Protein AF-A0A653DK59-F1 (afdb_monomer)

Mean predicted aligned error: 8.0 Å

InterPro domains:
  IPR001734 Sodium/solute symporter [PF00474] (1-91)
  IPR001734 Sodium/solute symporter [PS50283] (1-100)
  IPR038377 Sodium/glucose symporter superfamily [G3DSA:1.20.1730.10] (1-100)
  IPR051163 Sodium:Solute Symporter (SSF) [PTHR42985] (1-96)

Structure (mmCIF, N/CA/C/O backbone):
data_AF-A0A653DK59-F1
#
_entry.id   AF-A0A653DK59-F1
#
loop_
_atom_site.group_PDB
_atom_site.id
_atom_site.type_symbol
_atom_site.label_atom_id
_atom_site.label_alt_id
_atom_site.label_comp_id
_atom_site.label_asym_id
_atom_site.label_entity_id
_atom_site.label_seq_id
_atom_site.pdbx_PDB_ins_code
_atom_site.Cartn_x
_atom_site.Cartn_y
_atom_site.Cartn_z
_atom_site.occupancy
_atom_site.B_iso_or_equiv
_atom_site.auth_seq_id
_atom_site.auth_comp_id
_atom_site.auth_asym_id
_atom_site.auth_atom_id
_atom_site.pdbx_PDB_model_num
ATOM 1 N N . MET A 1 1 ? 1.651 -15.884 -28.709 1.00 51.78 1 MET A N 1
ATOM 2 C CA . MET A 1 1 ? 1.621 -14.732 -29.638 1.00 51.78 1 MET A CA 1
ATOM 3 C C . MET A 1 1 ? 0.952 -13.571 -28.914 1.00 51.78 1 MET A C 1
ATOM 5 O O . MET A 1 1 ? -0.201 -13.713 -28.549 1.00 51.78 1 MET A O 1
ATOM 9 N N . GLY A 1 2 ? 1.683 -12.498 -28.590 1.00 58.94 2 GLY A N 1
ATOM 10 C CA . GLY A 1 2 ? 1.145 -11.372 -27.801 1.00 58.94 2 GLY A CA 1
ATOM 11 C C . GLY A 1 2 ? 2.191 -10.331 -27.383 1.00 58.94 2 GLY A C 1
ATOM 12 O O . GLY A 1 2 ? 1.872 -9.149 -27.282 1.00 58.94 2 GLY A O 1
ATOM 13 N N . GLY A 1 3 ? 3.457 -10.737 -27.224 1.00 77.19 3 GLY A N 1
ATOM 14 C CA . GLY A 1 3 ? 4.559 -9.833 -26.863 1.00 77.19 3 GLY A CA 1
ATOM 15 C C . GLY A 1 3 ? 4.305 -9.036 -25.572 1.00 77.19 3 GLY A C 1
ATOM 16 O O . GLY A 1 3 ? 3.340 -9.280 -24.852 1.00 77.19 3 GLY A O 1
ATOM 17 N N . ILE A 1 4 ? 5.151 -8.041 -25.292 1.00 76.62 4 ILE A N 1
ATOM 18 C CA . ILE A 1 4 ? 4.992 -7.134 -24.136 1.00 76.62 4 ILE A CA 1
ATOM 19 C C . ILE A 1 4 ? 3.658 -6.365 -24.203 1.00 76.62 4 ILE A C 1
ATOM 21 O O . ILE A 1 4 ? 3.036 -6.110 -23.176 1.00 76.62 4 ILE A O 1
ATOM 25 N N . LYS A 1 5 ? 3.162 -6.055 -25.410 1.00 76.00 5 LYS A N 1
ATOM 26 C CA . LYS A 1 5 ? 1.895 -5.328 -25.605 1.00 76.00 5 LYS A CA 1
ATOM 27 C C . LYS A 1 5 ? 0.679 -6.091 -25.070 1.00 76.00 5 LYS A C 1
ATOM 29 O O . LYS A 1 5 ? -0.163 -5.490 -24.411 1.00 76.00 5 LYS A O 1
ATOM 34 N N . GLY A 1 6 ? 0.600 -7.400 -25.321 1.00 83.75 6 GLY A N 1
ATOM 35 C CA . GLY A 1 6 ? -0.479 -8.240 -24.797 1.00 83.75 6 GLY A CA 1
ATOM 36 C C . GLY A 1 6 ? -0.463 -8.309 -23.270 1.00 83.75 6 GLY A C 1
ATOM 37 O O . GLY A 1 6 ? -1.511 -8.180 -22.647 1.00 83.75 6 GLY A O 1
ATOM 38 N N . VAL A 1 7 ? 0.731 -8.415 -22.677 1.00 83.56 7 VAL A N 1
ATOM 39 C CA . VAL A 1 7 ? 0.913 -8.459 -21.216 1.00 83.56 7 VAL A CA 1
ATOM 40 C C . VAL A 1 7 ? 0.451 -7.160 -20.551 1.00 83.56 7 VAL A C 1
ATOM 42 O O . VAL A 1 7 ? -0.234 -7.202 -19.533 1.00 83.56 7 VAL A O 1
ATOM 45 N N . VAL A 1 8 ? 0.772 -6.002 -21.136 1.00 83.25 8 VAL A N 1
ATOM 46 C CA . VAL A 1 8 ? 0.335 -4.702 -20.597 1.00 83.25 8 VAL A CA 1
ATOM 47 C C . VAL A 1 8 ? -1.190 -4.579 -20.616 1.00 83.25 8 VAL A C 1
ATOM 49 O O . VAL A 1 8 ? -1.773 -4.112 -19.643 1.00 83.25 8 VAL A O 1
ATOM 52 N N . TRP A 1 9 ? -1.862 -5.035 -21.677 1.00 87.44 9 TRP A N 1
ATOM 53 C CA . TRP A 1 9 ? -3.326 -4.973 -21.736 1.00 87.44 9 TRP A CA 1
ATOM 54 C C . TRP A 1 9 ? -3.998 -5.885 -20.702 1.00 87.44 9 TRP A C 1
ATOM 56 O O . TRP A 1 9 ? -4.966 -5.483 -20.055 1.00 87.44 9 TRP A O 1
ATOM 66 N N . THR A 1 10 ? -3.462 -7.091 -20.492 1.00 91.69 10 THR A N 1
ATOM 67 C CA . THR A 1 10 ? -3.968 -7.987 -19.442 1.00 91.69 10 THR A CA 1
ATOM 68 C C . THR A 1 10 ? -3.738 -7.429 -18.039 1.00 91.69 10 THR A C 1
ATOM 70 O O . THR A 1 10 ? -4.614 -7.573 -17.192 1.00 91.69 10 THR A O 1
ATOM 73 N N . ASP A 1 11 ? -2.619 -6.736 -17.806 1.00 90.50 11 ASP A N 1
ATOM 74 C CA . ASP A 1 11 ? -2.323 -6.072 -16.528 1.00 90.50 11 ASP A CA 1
ATOM 75 C C . ASP A 1 11 ? -3.347 -4.964 -16.219 1.00 90.50 11 ASP A C 1
ATOM 77 O O . ASP A 1 11 ? -3.867 -4.878 -15.109 1.00 90.50 11 ASP A O 1
ATOM 81 N N . VAL A 1 12 ? -3.736 -4.172 -17.227 1.00 90.31 12 VAL A N 1
ATOM 82 C CA . VAL A 1 12 ? -4.774 -3.134 -17.077 1.00 90.31 12 VAL A CA 1
ATOM 83 C C . VAL A 1 12 ? -6.119 -3.739 -16.671 1.00 90.31 12 VAL A C 1
ATOM 85 O O . VAL A 1 12 ? -6.746 -3.267 -15.722 1.00 90.31 12 VAL A O 1
ATOM 88 N N . ILE A 1 13 ? -6.560 -4.799 -17.356 1.00 95.06 13 ILE A N 1
ATOM 89 C CA . ILE A 1 13 ? -7.818 -5.484 -17.019 1.00 95.06 13 ILE A CA 1
ATOM 90 C C . ILE A 1 13 ? -7.746 -6.062 -15.602 1.00 95.06 13 ILE A C 1
ATOM 92 O O . ILE A 1 13 ? -8.692 -5.911 -14.830 1.00 95.06 13 ILE A O 1
ATOM 96 N N . GLN A 1 14 ? -6.622 -6.687 -15.243 1.00 94.75 14 GLN A N 1
ATOM 97 C CA . GLN A 1 14 ? -6.418 -7.259 -13.916 1.00 94.75 14 GLN A CA 1
ATOM 98 C C . GLN A 1 14 ? -6.547 -6.192 -12.822 1.00 94.75 14 GLN A C 1
ATOM 100 O O . GLN A 1 14 ? -7.278 -6.406 -11.857 1.00 94.75 14 GLN A O 1
ATOM 105 N N . ILE A 1 15 ? -5.909 -5.031 -12.991 1.00 94.75 15 ILE A N 1
ATOM 106 C CA . ILE A 1 15 ? -6.010 -3.907 -12.050 1.00 94.75 15 ILE A CA 1
ATOM 107 C C . ILE A 1 15 ? -7.473 -3.475 -11.892 1.00 94.75 15 ILE A C 1
ATOM 109 O O . ILE A 1 15 ? -7.970 -3.401 -10.769 1.00 94.75 15 ILE A O 1
ATOM 113 N N . ILE A 1 16 ? -8.197 -3.262 -12.996 1.00 96.56 16 ILE A N 1
ATOM 114 C CA . ILE A 1 16 ? -9.609 -2.844 -12.957 1.00 96.56 16 ILE A CA 1
ATOM 115 C C . ILE A 1 16 ? -10.462 -3.854 -12.182 1.00 96.56 16 ILE A C 1
ATOM 117 O O . ILE A 1 16 ? -11.235 -3.469 -11.305 1.00 96.56 16 ILE A O 1
ATOM 121 N N . VAL A 1 17 ? -10.303 -5.148 -12.471 1.00 97.31 17 VAL A N 1
ATOM 122 C CA . VAL A 1 17 ? -11.080 -6.207 -11.816 1.00 97.31 17 VAL A CA 1
ATOM 123 C C . VAL A 1 17 ? -10.726 -6.319 -10.333 1.00 97.31 17 VAL A C 1
ATOM 125 O O . VAL A 1 17 ? -11.629 -6.460 -9.509 1.00 97.31 17 VAL A O 1
ATOM 128 N N . MET A 1 18 ? -9.446 -6.217 -9.965 1.00 97.25 18 MET A N 1
ATOM 129 C CA . MET A 1 18 ? -9.004 -6.279 -8.568 1.00 97.25 18 MET A CA 1
ATOM 130 C C . MET A 1 18 ? -9.565 -5.115 -7.743 1.00 97.25 18 MET A C 1
ATOM 132 O O . MET A 1 18 ? -10.166 -5.346 -6.692 1.00 97.25 18 MET A O 1
ATOM 136 N N . PHE A 1 19 ? -9.426 -3.877 -8.230 1.00 96.50 19 PHE A N 1
ATOM 137 C CA . PHE A 1 19 ? -9.961 -2.698 -7.544 1.00 96.50 19 PHE A CA 1
ATOM 138 C C . PHE A 1 19 ? -11.492 -2.707 -7.503 1.00 96.50 19 PHE A C 1
ATOM 140 O O . PHE A 1 19 ? -12.073 -2.429 -6.454 1.00 96.50 19 PHE A O 1
ATOM 147 N N . GLY A 1 20 ? -12.148 -3.086 -8.604 1.00 97.25 20 GLY A N 1
ATOM 148 C CA . GLY A 1 20 ? -13.603 -3.214 -8.660 1.00 97.25 20 GLY A CA 1
ATOM 149 C C . GLY A 1 20 ? -14.131 -4.246 -7.664 1.00 97.25 20 GLY A C 1
ATOM 150 O O . GLY A 1 20 ? -15.047 -3.953 -6.900 1.00 97.25 20 GLY A O 1
ATOM 151 N N . SER A 1 21 ? -13.510 -5.426 -7.603 1.00 96.94 21 SER A N 1
ATOM 152 C CA . SER A 1 21 ? -13.900 -6.491 -6.669 1.00 96.94 21 SER A CA 1
ATOM 153 C C . SER A 1 21 ? -13.702 -6.072 -5.214 1.00 96.94 21 SER A C 1
ATOM 155 O O . SER A 1 21 ? -14.595 -6.269 -4.393 1.00 96.94 21 SER A O 1
ATOM 157 N N . MET A 1 22 ? -12.565 -5.442 -4.898 1.00 97.06 22 MET A N 1
ATOM 158 C CA . MET A 1 22 ? -12.300 -4.902 -3.563 1.00 97.06 22 MET A CA 1
ATOM 159 C C . MET A 1 22 ? -13.381 -3.894 -3.156 1.00 97.06 22 MET A C 1
ATOM 161 O O . MET A 1 22 ? -13.948 -4.002 -2.069 1.00 97.06 22 MET A O 1
ATOM 165 N N . LEU A 1 23 ? -13.708 -2.943 -4.037 1.00 96.94 23 LEU A N 1
AT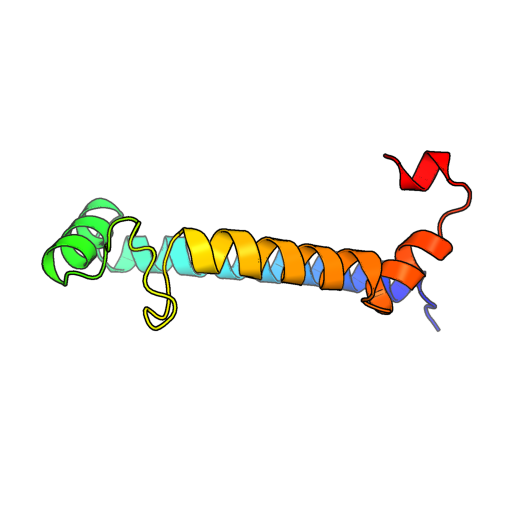OM 166 C CA . LEU A 1 23 ? -14.711 -1.917 -3.761 1.00 96.94 23 LEU A CA 1
ATOM 167 C C . LEU A 1 23 ? -16.099 -2.529 -3.542 1.00 96.94 23 LEU A C 1
ATOM 169 O O . LEU A 1 23 ? -16.786 -2.158 -2.592 1.00 96.94 23 LEU A O 1
ATOM 173 N N . LEU A 1 24 ? -16.493 -3.499 -4.372 1.00 97.00 24 LEU A N 1
ATOM 174 C CA . LEU A 1 24 ? -17.760 -4.216 -4.215 1.00 97.00 24 LEU A CA 1
ATOM 175 C C . LEU A 1 24 ? -17.848 -4.926 -2.862 1.00 97.00 24 LEU A C 1
ATOM 177 O O . LEU A 1 24 ? -18.866 -4.813 -2.180 1.00 97.00 24 LEU A O 1
ATOM 181 N N . VAL A 1 25 ? -16.783 -5.618 -2.450 1.00 96.69 25 VAL A N 1
ATOM 182 C CA . VAL A 1 25 ? -16.730 -6.310 -1.154 1.00 96.69 25 VAL A CA 1
ATOM 183 C C . VAL A 1 25 ? -16.809 -5.315 0.003 1.00 96.69 25 VAL A C 1
ATOM 185 O O . VAL A 1 25 ? -17.577 -5.541 0.937 1.00 96.69 25 VAL A O 1
ATOM 188 N N . VAL A 1 26 ? -16.079 -4.197 -0.065 1.00 95.00 26 VAL A N 1
ATOM 189 C CA . VAL A 1 26 ? -16.117 -3.149 0.969 1.00 95.00 26 VAL A CA 1
ATOM 190 C C . VAL A 1 26 ? -17.512 -2.535 1.077 1.00 95.00 26 VAL A C 1
ATOM 192 O O . VAL A 1 26 ? -18.033 -2.415 2.185 1.00 95.00 26 VAL A O 1
ATOM 195 N N . ILE A 1 27 ? -18.147 -2.183 -0.045 1.00 95.25 27 ILE A N 1
ATOM 196 C CA . ILE A 1 27 ? -19.487 -1.580 -0.053 1.00 95.25 27 ILE A CA 1
ATOM 197 C C . ILE A 1 27 ? -20.519 -2.570 0.484 1.00 95.25 27 ILE A C 1
ATOM 199 O O . ILE A 1 27 ? -21.238 -2.252 1.431 1.00 95.25 27 ILE A O 1
ATOM 203 N N . LYS A 1 28 ? -20.571 -3.783 -0.077 1.00 95.75 28 LYS A N 1
ATOM 204 C CA . LYS A 1 28 ? -21.550 -4.799 0.320 1.00 95.75 28 LYS A CA 1
ATOM 205 C C . LYS A 1 28 ? -21.359 -5.207 1.780 1.00 95.75 28 LYS A C 1
ATOM 207 O O . LYS A 1 28 ? -22.328 -5.244 2.527 1.00 95.75 28 LYS A O 1
ATOM 212 N N . GLY A 1 29 ? -20.116 -5.422 2.213 1.00 94.50 29 GLY A N 1
ATOM 213 C CA . GLY A 1 29 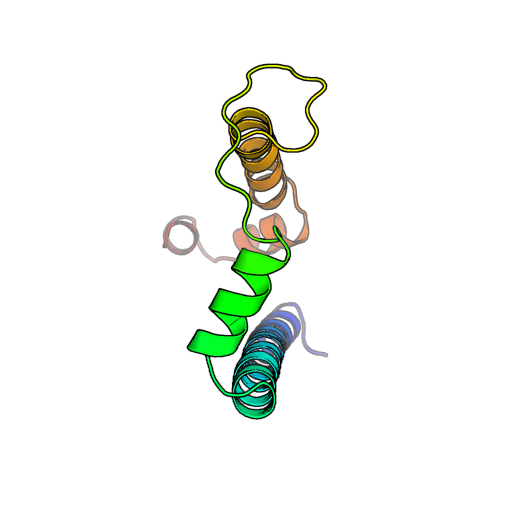? -19.799 -5.721 3.609 1.00 94.50 29 GLY A CA 1
ATOM 214 C C . GLY A 1 29 ? -20.172 -4.583 4.562 1.00 94.50 29 GLY A C 1
ATOM 215 O O . GLY A 1 29 ? -20.686 -4.837 5.647 1.00 94.50 29 GLY A O 1
ATOM 216 N N . THR A 1 30 ? -19.985 -3.326 4.150 1.00 94.75 30 THR A N 1
ATOM 217 C CA . THR A 1 30 ? -20.401 -2.163 4.950 1.00 94.75 30 THR A CA 1
ATOM 218 C C . THR A 1 30 ? -21.923 -2.086 5.075 1.00 94.75 30 THR A C 1
ATOM 220 O O . THR A 1 30 ? -22.424 -1.818 6.164 1.00 94.75 30 THR A O 1
ATOM 223 N N . ILE A 1 31 ? -22.665 -2.348 3.993 1.00 94.62 31 ILE A N 1
ATOM 224 C 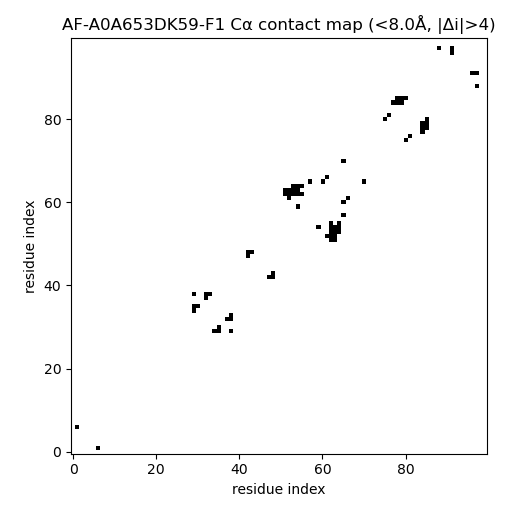CA . ILE A 1 31 ? -24.136 -2.374 4.006 1.00 94.62 31 ILE A CA 1
ATOM 225 C C . ILE A 1 31 ? -24.644 -3.494 4.923 1.00 94.62 31 ILE A C 1
ATOM 227 O O . ILE A 1 31 ? -25.457 -3.225 5.804 1.00 94.62 31 ILE A O 1
ATOM 231 N N . ASP A 1 32 ? -24.116 -4.712 4.784 1.00 92.88 32 ASP A N 1
ATOM 232 C CA . ASP A 1 32 ? -24.525 -5.876 5.584 1.00 92.88 32 ASP A CA 1
ATOM 233 C C . ASP A 1 32 ? -24.303 -5.685 7.093 1.00 92.88 32 ASP A C 1
ATOM 235 O O . ASP A 1 32 ? -25.074 -6.181 7.912 1.00 92.88 32 ASP A O 1
ATOM 239 N N . VAL A 1 33 ? -23.239 -4.974 7.476 1.00 90.88 33 VAL A N 1
ATOM 240 C CA . VAL A 1 33 ? -22.893 -4.711 8.883 1.00 90.88 33 VAL A CA 1
ATOM 241 C C . VAL A 1 33 ? -23.800 -3.645 9.522 1.00 90.88 33 VAL A C 1
ATOM 243 O O . VAL A 1 33 ? -23.842 -3.550 10.750 1.00 90.88 33 VAL A O 1
ATOM 246 N N . GLY A 1 34 ? -24.552 -2.879 8.723 1.00 91.19 34 GLY A N 1
ATOM 247 C CA . GLY A 1 34 ? -25.441 -1.809 9.195 1.00 91.19 34 GLY A CA 1
ATOM 248 C C . GLY A 1 34 ? -24.995 -0.395 8.8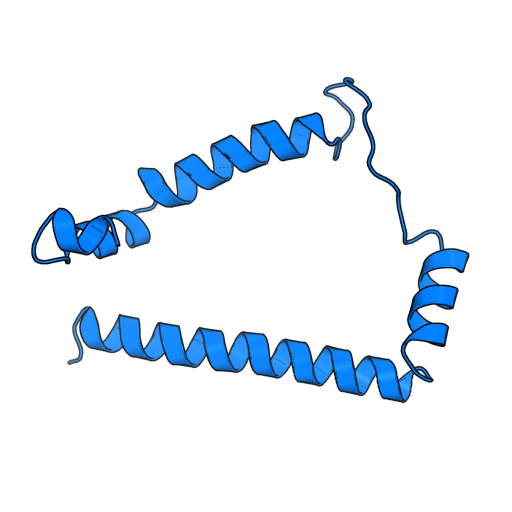09 1.00 91.19 34 GLY A C 1
ATOM 249 O O . GLY A 1 34 ? -25.459 0.578 9.398 1.00 91.19 34 GLY A O 1
ATOM 250 N N . GLY A 1 35 ? -24.099 -0.262 7.828 1.00 92.19 35 GLY A N 1
ATOM 251 C CA . GLY A 1 35 ? -23.629 1.014 7.291 1.00 92.19 35 GLY A CA 1
ATOM 252 C C . GLY A 1 35 ? -22.286 1.489 7.856 1.00 92.19 35 GLY A C 1
ATOM 253 O O . GLY A 1 35 ? -21.709 0.908 8.775 1.00 92.19 35 GLY A O 1
ATOM 254 N N . PHE A 1 36 ? -21.777 2.586 7.285 1.00 90.62 36 PHE A N 1
ATOM 255 C CA . PHE A 1 36 ? -20.437 3.109 7.586 1.00 90.62 36 PHE A CA 1
ATOM 256 C C . PHE A 1 36 ? -20.265 3.534 9.052 1.00 90.62 36 PHE A C 1
ATOM 258 O O . PHE A 1 36 ? -19.215 3.288 9.640 1.00 90.62 36 PHE A O 1
ATOM 265 N N . GLY A 1 37 ? -21.305 4.114 9.664 1.00 90.06 37 GLY A N 1
ATOM 266 C CA . GLY A 1 37 ? -21.273 4.532 11.070 1.00 90.06 37 GLY A CA 1
ATOM 267 C C . GLY A 1 37 ? -21.017 3.363 12.025 1.00 90.06 37 GLY A C 1
ATOM 268 O O . GLY A 1 37 ? -20.136 3.450 12.875 1.00 90.06 37 GLY A O 1
ATOM 269 N N . VAL A 1 38 ? -21.701 2.233 11.810 1.00 91.19 38 VAL A N 1
ATOM 270 C CA . VAL A 1 38 ? -21.527 1.012 12.616 1.00 91.19 38 VAL A CA 1
ATOM 271 C C . VAL A 1 38 ? -20.136 0.413 12.414 1.00 91.19 38 VAL A C 1
ATOM 273 O O . VAL A 1 38 ? -19.514 -0.052 13.368 1.00 91.19 38 VAL A O 1
ATOM 276 N N . VAL A 1 39 ? -19.612 0.437 11.183 1.00 92.44 39 VAL A N 1
ATOM 277 C CA . VAL A 1 39 ? -18.239 -0.008 10.905 1.00 92.44 39 VAL A CA 1
ATOM 278 C C . VAL A 1 39 ? -17.234 0.850 11.674 1.00 92.44 39 VAL A C 1
ATOM 280 O O . VAL A 1 39 ? -16.347 0.299 12.326 1.00 92.44 39 VAL A O 1
ATOM 283 N N . PHE A 1 40 ? -17.370 2.175 11.636 1.00 90.94 40 PHE A N 1
ATOM 284 C CA . PHE A 1 40 ? -16.454 3.076 12.334 1.00 90.94 40 PHE A CA 1
ATOM 285 C C . PHE A 1 40 ? -16.527 2.899 13.856 1.00 90.94 40 PHE A C 1
ATOM 287 O O . PHE A 1 40 ? -15.497 2.689 14.494 1.00 90.94 40 PHE A O 1
ATOM 294 N N . GLU A 1 41 ? -17.733 2.886 14.425 1.00 92.38 41 GLU A N 1
ATOM 295 C CA . GLU A 1 41 ? -17.955 2.700 15.861 1.00 92.38 41 GLU A CA 1
ATOM 296 C C . GLU A 1 41 ? -17.372 1.371 16.361 1.00 92.38 41 GLU A C 1
ATOM 298 O O . GLU A 1 41 ? -16.630 1.344 17.343 1.00 92.38 41 GLU A O 1
ATOM 303 N N . ARG A 1 42 ? -17.609 0.263 15.643 1.00 90.88 42 ARG A N 1
ATOM 304 C CA . ARG A 1 42 ? -17.032 -1.043 16.002 1.00 90.88 42 ARG A CA 1
ATOM 305 C C . ARG A 1 42 ? -15.506 -1.038 15.952 1.00 90.88 42 ARG A C 1
ATOM 307 O O . ARG A 1 42 ? -14.869 -1.641 16.816 1.00 90.88 42 ARG A O 1
ATOM 314 N N . ASN A 1 43 ? -14.903 -0.384 14.960 1.00 90.25 43 ASN A N 1
ATOM 315 C CA . ASN A 1 43 ? -13.444 -0.281 14.870 1.00 90.25 43 ASN A CA 1
ATOM 316 C C . ASN A 1 43 ? -12.860 0.604 15.981 1.00 90.25 43 ASN A C 1
ATOM 318 O O . ASN A 1 43 ? -11.796 0.283 16.507 1.00 90.25 43 ASN A O 1
ATOM 322 N N . TRP A 1 44 ? -13.579 1.651 16.386 1.00 90.00 44 TRP A N 1
ATOM 323 C CA . TRP A 1 44 ? -13.196 2.500 17.511 1.00 90.00 44 TRP A CA 1
ATOM 324 C C . TRP A 1 44 ? -13.255 1.742 18.844 1.00 90.00 44 TRP A C 1
ATOM 326 O O . TRP A 1 44 ? -12.262 1.685 19.565 1.00 90.00 44 TRP A O 1
ATOM 336 N N . I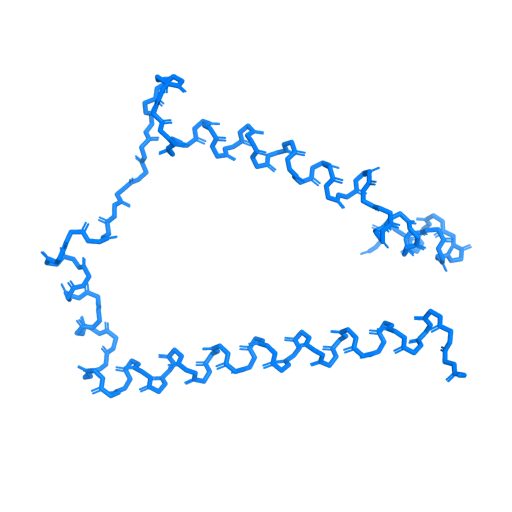LE A 1 45 ? -14.381 1.082 19.141 1.00 91.56 45 ILE A N 1
ATOM 337 C CA . ILE A 1 45 ? -14.583 0.330 20.394 1.00 91.56 45 ILE A CA 1
ATOM 338 C C . ILE A 1 45 ? -13.611 -0.850 20.508 1.00 91.56 45 ILE A C 1
ATOM 340 O O . ILE A 1 45 ? -13.114 -1.143 21.591 1.00 91.56 45 ILE A O 1
ATOM 344 N N . SER A 1 46 ? -13.315 -1.528 19.397 1.00 90.50 46 SER A N 1
ATOM 345 C CA . SER A 1 46 ? -12.360 -2.646 19.385 1.00 90.50 46 SER A CA 1
ATOM 346 C C . SER A 1 46 ? -10.890 -2.219 19.478 1.00 90.50 46 SER A C 1
ATOM 348 O O . SER A 1 46 ? -10.022 -3.089 19.493 1.00 90.50 46 SER A O 1
ATOM 350 N N . GLY A 1 47 ? -10.597 -0.913 19.517 1.00 87.00 47 GLY A N 1
ATOM 351 C CA . GLY A 1 47 ? -9.229 -0.394 19.574 1.00 87.00 47 GLY A CA 1
ATOM 352 C C . GLY A 1 47 ? -8.425 -0.625 18.292 1.00 87.00 47 GLY A C 1
ATOM 353 O O . GLY A 1 47 ? -7.203 -0.568 18.323 1.00 87.00 47 GLY A O 1
ATOM 354 N N . ARG A 1 48 ? -9.086 -0.902 17.160 1.00 88.06 48 ARG A N 1
ATOM 355 C CA . ARG A 1 48 ? -8.422 -1.162 15.868 1.00 88.06 48 ARG A CA 1
ATOM 356 C C . ARG A 1 48 ? -7.943 0.100 15.159 1.00 88.06 48 ARG A C 1
ATOM 358 O O . ARG A 1 48 ? -7.170 0.008 14.209 1.00 88.06 48 ARG A O 1
ATOM 365 N N . ILE A 1 49 ? -8.441 1.262 15.573 1.00 85.44 49 ILE A N 1
ATOM 366 C CA . ILE A 1 49 ? -8.012 2.556 15.047 1.00 85.44 49 ILE A CA 1
ATOM 367 C C . ILE A 1 49 ? -6.861 3.043 15.924 1.00 85.44 49 ILE A C 1
ATOM 369 O O . ILE A 1 49 ? -7.077 3.613 16.990 1.00 85.44 49 ILE A O 1
ATOM 373 N N . GLU A 1 50 ? -5.636 2.794 15.470 1.00 82.44 50 GLU A N 1
ATOM 374 C CA . GLU A 1 50 ? -4.420 3.279 16.120 1.00 82.44 50 GLU A CA 1
ATOM 375 C C . GLU A 1 50 ? -3.981 4.615 15.503 1.00 82.44 50 GLU A C 1
ATOM 377 O O . GLU A 1 50 ? -3.993 4.796 14.283 1.00 82.44 50 GLU A O 1
ATOM 382 N N . GLY A 1 51 ? -3.601 5.571 16.353 1.00 83.25 51 GLY A N 1
ATOM 383 C CA . GLY A 1 51 ? -3.026 6.841 15.912 1.00 83.25 51 GLY A CA 1
ATOM 384 C C . GLY A 1 51 ? -1.584 6.689 15.403 1.00 83.25 51 GLY A C 1
ATOM 385 O O . GLY A 1 51 ? -0.929 5.680 15.668 1.00 83.25 51 GLY A O 1
ATOM 386 N N . PRO A 1 52 ? -1.046 7.697 14.692 1.00 82.69 52 PRO A N 1
ATOM 387 C CA . PRO A 1 52 ? 0.340 7.672 14.232 1.00 82.69 52 PRO A CA 1
ATOM 388 C C . PRO A 1 52 ? 1.325 7.630 15.412 1.00 82.69 52 PRO A C 1
ATOM 390 O O . PRO A 1 52 ? 1.303 8.494 16.289 1.00 82.69 52 PRO A O 1
ATOM 393 N N . ASN A 1 53 ? 2.220 6.637 15.411 1.00 86.50 53 ASN A N 1
ATOM 394 C CA . ASN A 1 53 ? 3.266 6.481 16.422 1.00 86.50 53 ASN A CA 1
ATOM 395 C C . ASN A 1 53 ? 4.555 7.220 16.007 1.00 86.50 53 ASN A C 1
ATOM 397 O O . ASN A 1 53 ? 5.219 6.824 15.046 1.00 86.50 53 ASN A O 1
ATOM 401 N N . PHE A 1 54 ? 4.916 8.276 16.742 1.00 85.31 54 PHE A N 1
ATOM 402 C CA . PHE A 1 54 ? 6.087 9.129 16.479 1.00 85.31 54 PHE A CA 1
ATOM 403 C C . PHE A 1 54 ? 7.349 8.750 17.270 1.00 85.31 54 PHE A C 1
ATOM 405 O O . PHE A 1 54 ? 8.335 9.489 17.229 1.00 85.31 54 PHE A O 1
ATOM 412 N N . ASP A 1 55 ? 7.338 7.620 17.978 1.00 85.81 55 ASP A N 1
ATOM 413 C CA . ASP A 1 55 ? 8.504 7.135 18.711 1.00 85.81 55 ASP A CA 1
ATOM 414 C C . ASP A 1 55 ? 9.702 6.909 17.768 1.00 85.81 55 ASP A C 1
ATOM 416 O O . ASP A 1 55 ? 9.569 6.378 16.662 1.00 85.81 55 ASP A O 1
ATOM 420 N N . ILE A 1 56 ? 10.882 7.340 18.209 1.00 80.69 56 ILE A N 1
ATOM 421 C CA . ILE A 1 56 ? 12.155 7.237 17.482 1.00 80.69 56 ILE A CA 1
ATOM 422 C C . ILE A 1 56 ? 12.829 5.882 17.764 1.00 80.69 56 ILE A C 1
ATOM 424 O O . ILE A 1 56 ? 13.800 5.522 17.101 1.00 80.69 56 ILE A O 1
ATOM 428 N N . ASN A 1 57 ? 12.310 5.099 18.716 1.00 81.81 57 ASN A N 1
ATOM 429 C CA . ASN A 1 57 ? 12.846 3.789 19.052 1.00 81.81 57 ASN A CA 1
ATOM 430 C C . ASN A 1 57 ? 12.889 2.853 17.821 1.00 81.81 57 ASN A C 1
ATOM 432 O O . ASN A 1 57 ? 11.837 2.487 17.287 1.00 81.81 57 ASN A O 1
ATOM 436 N N . PRO A 1 58 ? 14.082 2.398 17.393 1.00 70.31 58 PRO A N 1
ATOM 437 C CA . PRO A 1 58 ? 14.234 1.529 16.227 1.00 70.31 58 PRO A CA 1
ATOM 438 C C . PRO A 1 58 ? 13.716 0.098 16.449 1.00 70.31 58 PRO A C 1
ATOM 440 O O . PRO A 1 58 ? 13.588 -0.654 15.487 1.00 70.31 58 PRO A O 1
ATOM 443 N N . LEU A 1 59 ? 13.423 -0.298 17.695 1.00 78.31 59 LEU A N 1
ATOM 444 C CA . LEU A 1 59 ? 12.823 -1.599 18.023 1.00 78.31 59 LEU A CA 1
ATOM 445 C C . LEU A 1 59 ? 11.293 -1.603 17.874 1.00 78.31 59 LEU A C 1
ATOM 447 O O . LEU A 1 59 ? 10.677 -2.671 17.846 1.00 78.31 59 LEU A O 1
ATOM 451 N N . SER A 1 60 ? 10.669 -0.427 17.769 1.00 78.44 60 SER A N 1
ATOM 452 C CA . SER A 1 60 ? 9.230 -0.298 17.545 1.00 78.44 60 SER A CA 1
ATOM 453 C C . SER A 1 60 ? 8.892 -0.668 16.095 1.00 78.44 60 SER A C 1
ATOM 455 O O . SER A 1 60 ? 9.368 -0.041 15.153 1.00 78.44 60 SER A O 1
ATOM 457 N N . ARG A 1 61 ? 8.057 -1.704 15.906 1.00 76.50 61 ARG A N 1
ATOM 458 C CA . ARG A 1 61 ? 7.795 -2.334 14.593 1.00 76.50 61 ARG A CA 1
ATOM 459 C C . ARG A 1 61 ? 7.259 -1.372 13.523 1.00 76.50 61 ARG A C 1
ATOM 461 O O . ARG A 1 61 ? 7.671 -1.463 12.371 1.00 76.50 61 ARG A O 1
ATOM 468 N N . HIS A 1 62 ? 6.310 -0.510 13.884 1.00 81.25 62 HIS A N 1
ATOM 469 C CA . HIS A 1 62 ? 5.675 0.435 12.965 1.00 81.25 62 HIS A CA 1
ATOM 470 C C . HIS A 1 62 ? 5.603 1.817 13.614 1.00 81.25 62 HIS A C 1
ATOM 472 O O . HIS A 1 62 ? 4.656 2.149 14.320 1.00 81.25 62 HIS A O 1
ATOM 478 N N . THR A 1 63 ? 6.631 2.621 13.373 1.00 88.81 63 THR A N 1
ATOM 479 C CA . THR A 1 63 ? 6.645 4.059 13.671 1.00 88.81 63 THR A CA 1
ATOM 480 C C . THR A 1 63 ? 6.581 4.853 12.377 1.00 88.81 63 THR A C 1
ATOM 482 O O . THR A 1 63 ? 6.971 4.356 11.313 1.00 88.81 63 THR A O 1
ATOM 485 N N . VAL A 1 64 ? 6.143 6.108 12.457 1.00 88.94 64 VAL A N 1
ATOM 486 C CA . VAL A 1 64 ? 6.159 7.042 11.322 1.00 88.94 64 VAL A CA 1
ATOM 487 C C . VAL A 1 64 ? 7.553 7.085 10.685 1.00 88.94 64 VAL A C 1
ATOM 489 O O . VAL A 1 64 ? 7.669 7.022 9.466 1.00 88.94 64 VAL A O 1
ATOM 492 N N . TRP A 1 65 ? 8.617 7.077 11.492 1.00 88.00 65 TRP A N 1
ATOM 493 C CA . TRP A 1 65 ? 9.999 7.079 11.007 1.00 88.00 65 TRP A CA 1
ATOM 494 C C . TRP A 1 65 ? 10.369 5.808 10.243 1.00 88.00 65 TRP A C 1
ATOM 496 O O . TRP A 1 65 ? 10.906 5.893 9.138 1.00 88.00 65 TRP A O 1
ATOM 506 N N . SER A 1 66 ? 10.036 4.634 10.7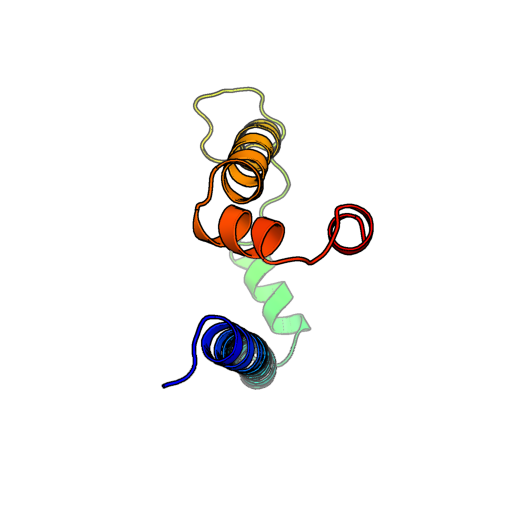90 1.00 87.31 66 SER A N 1
ATOM 507 C CA . SER A 1 66 ? 10.294 3.352 10.121 1.00 87.31 66 SER A CA 1
ATOM 508 C C . SER A 1 66 ? 9.546 3.237 8.786 1.00 87.31 66 SER A C 1
ATOM 510 O O . SER A 1 66 ? 10.108 2.752 7.804 1.00 87.31 66 SER A O 1
ATOM 512 N N . LEU A 1 67 ? 8.311 3.752 8.719 1.00 88.50 67 LEU A N 1
ATOM 513 C CA . LEU A 1 67 ? 7.483 3.744 7.515 1.00 88.50 67 LEU A CA 1
ATOM 514 C C . LEU A 1 67 ? 7.982 4.742 6.471 1.00 88.50 67 LEU A C 1
ATOM 516 O O . LEU A 1 67 ? 8.031 4.403 5.293 1.00 88.50 67 LEU A O 1
ATOM 520 N N . VAL A 1 68 ? 8.388 5.947 6.878 1.00 90.19 68 VAL A N 1
ATOM 521 C CA . VAL A 1 68 ? 8.922 6.958 5.954 1.00 90.19 68 VAL A CA 1
ATOM 522 C C . VAL A 1 68 ? 10.252 6.497 5.369 1.00 90.19 68 VAL A C 1
ATOM 524 O O . VAL A 1 68 ? 10.416 6.495 4.149 1.00 90.19 68 VAL A O 1
ATOM 527 N N . ILE A 1 69 ? 11.195 6.064 6.209 1.00 89.69 69 ILE A N 1
ATOM 528 C CA . ILE A 1 69 ? 12.525 5.643 5.754 1.00 89.69 69 ILE A CA 1
ATOM 529 C C . ILE A 1 69 ? 12.419 4.338 4.956 1.00 89.69 69 ILE A C 1
ATOM 531 O O . ILE A 1 69 ? 12.860 4.278 3.808 1.00 89.69 69 ILE A O 1
ATOM 535 N N . GLY A 1 70 ? 11.787 3.309 5.527 1.00 88.38 70 GLY A N 1
ATOM 536 C CA . GLY A 1 70 ? 11.613 2.013 4.871 1.00 88.38 70 GLY A CA 1
ATOM 537 C C . GLY A 1 70 ? 10.773 2.112 3.599 1.00 88.38 70 GLY A C 1
ATOM 538 O O . GLY A 1 70 ? 11.144 1.551 2.571 1.00 88.38 70 GLY A O 1
ATOM 539 N N . GLY A 1 71 ? 9.689 2.891 3.628 1.00 89.69 71 GLY A N 1
ATOM 540 C CA . GLY A 1 71 ? 8.841 3.154 2.467 1.00 89.69 71 GLY A CA 1
ATOM 541 C C . GLY A 1 71 ? 9.577 3.895 1.354 1.00 89.69 71 GLY A C 1
ATOM 542 O O . GLY A 1 71 ? 9.409 3.549 0.186 1.00 89.69 71 GLY A O 1
ATOM 543 N N . SER A 1 72 ? 10.451 4.848 1.689 1.00 90.25 72 SER A N 1
ATOM 544 C CA . SER A 1 72 ? 11.285 5.544 0.697 1.00 90.25 72 SER A CA 1
ATOM 545 C C . SER A 1 72 ? 12.250 4.584 0.001 1.00 90.25 72 SER A C 1
ATOM 547 O O . SER A 1 72 ? 12.327 4.571 -1.228 1.00 90.25 72 SER A O 1
ATOM 549 N N . VAL A 1 73 ? 12.936 3.725 0.765 1.00 91.81 73 VAL A N 1
ATOM 550 C CA . VAL A 1 73 ? 13.840 2.702 0.209 1.00 91.81 73 VAL A CA 1
ATOM 551 C C . VAL A 1 73 ? 13.071 1.687 -0.640 1.00 91.81 73 VAL A C 1
ATOM 553 O O . VAL A 1 73 ? 13.499 1.365 -1.746 1.00 91.81 73 VAL A O 1
ATOM 556 N N . TYR A 1 74 ? 11.911 1.225 -0.168 1.00 90.75 74 TYR A N 1
ATOM 557 C CA . TYR A 1 74 ? 11.043 0.303 -0.906 1.00 90.75 74 TYR A CA 1
ATOM 558 C C . TYR A 1 74 ? 10.559 0.901 -2.233 1.00 90.75 74 TYR A C 1
ATOM 560 O O . TYR A 1 74 ? 10.584 0.246 -3.276 1.00 90.75 74 TYR A O 1
ATOM 568 N N . THR A 1 75 ? 10.162 2.172 -2.207 1.00 87.69 75 THR A N 1
ATOM 569 C CA . THR A 1 75 ? 9.722 2.916 -3.390 1.00 87.69 75 THR A CA 1
ATOM 570 C C . THR A 1 75 ? 10.868 3.050 -4.392 1.00 87.69 75 THR A C 1
ATOM 572 O O . THR A 1 75 ? 10.703 2.741 -5.572 1.00 87.69 75 THR A O 1
ATOM 575 N N . LEU A 1 76 ? 12.063 3.413 -3.917 1.00 89.56 76 LEU A N 1
ATOM 576 C CA . LEU A 1 76 ? 13.261 3.496 -4.748 1.00 89.56 76 LEU A CA 1
ATOM 577 C C . LEU A 1 76 ? 13.610 2.144 -5.383 1.00 89.56 76 LEU A C 1
ATOM 579 O O . LEU A 1 76 ? 13.883 2.083 -6.578 1.00 89.56 76 LEU A O 1
ATOM 583 N N . GLN A 1 77 ? 13.566 1.056 -4.616 1.00 90.12 77 GLN A N 1
ATOM 584 C CA . GLN A 1 77 ? 13.825 -0.292 -5.124 1.00 90.12 77 GLN A CA 1
ATOM 585 C C . GLN A 1 77 ? 12.779 -0.714 -6.168 1.00 90.12 77 GLN A C 1
ATOM 587 O O . GLN A 1 77 ? 13.136 -1.263 -7.214 1.00 90.12 77 GLN A O 1
ATOM 592 N N . SER A 1 78 ? 11.505 -0.401 -5.926 1.00 86.19 78 SER A N 1
ATOM 593 C CA . SER A 1 78 ? 10.392 -0.717 -6.827 1.00 86.19 78 SER A CA 1
ATOM 594 C C . SER A 1 78 ? 10.479 0.010 -8.170 1.00 86.19 78 SER A C 1
ATOM 596 O O . SER A 1 78 ? 10.133 -0.575 -9.191 1.00 86.19 78 SER A O 1
ATOM 598 N N . PHE A 1 79 ? 10.958 1.255 -8.201 1.00 83.56 79 PHE A N 1
ATOM 599 C CA . PHE A 1 79 ? 11.081 2.016 -9.450 1.00 83.56 79 PHE A CA 1
ATOM 600 C C . PHE A 1 79 ? 12.458 1.895 -10.112 1.00 83.56 79 PHE A C 1
ATOM 602 O O . PHE A 1 79 ? 12.545 1.834 -11.336 1.00 83.56 79 PHE A O 1
ATOM 609 N N . GLY A 1 80 ? 13.529 1.871 -9.319 1.00 80.19 80 GLY A N 1
ATOM 610 C CA . GLY A 1 80 ? 14.907 1.981 -9.801 1.00 80.19 80 GLY A CA 1
ATOM 611 C C . GLY A 1 80 ? 15.617 0.654 -10.051 1.00 80.19 80 GLY A C 1
ATOM 612 O O . GLY A 1 80 ? 16.585 0.633 -10.804 1.00 80.19 80 GLY A O 1
ATOM 613 N N . VAL A 1 81 ? 15.165 -0.444 -9.434 1.00 84.31 81 VAL A N 1
ATOM 614 C CA . VAL A 1 81 ? 15.857 -1.750 -9.502 1.00 84.31 81 VAL A CA 1
ATOM 615 C C . VAL A 1 81 ? 14.924 -2.881 -9.943 1.00 84.31 81 VAL A C 1
ATOM 617 O O . VAL A 1 81 ? 15.379 -3.930 -10.393 1.00 84.31 81 VAL A O 1
ATOM 620 N N . ASN A 1 82 ? 13.605 -2.693 -9.856 1.00 87.25 82 ASN A N 1
ATOM 621 C CA . ASN A 1 82 ? 12.656 -3.712 -10.281 1.00 87.25 82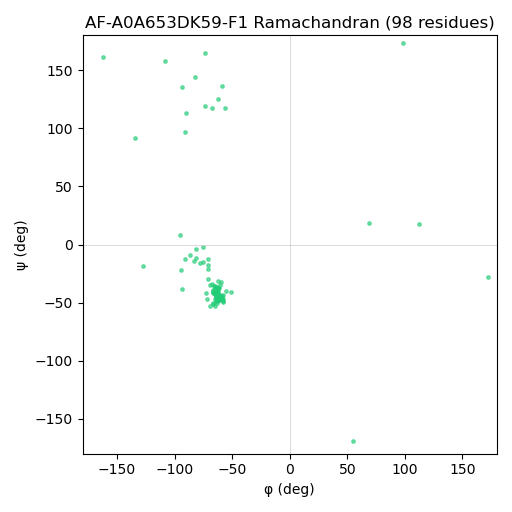 ASN A CA 1
ATOM 622 C C . ASN A 1 82 ? 12.708 -3.917 -11.801 1.00 87.25 82 ASN A C 1
ATOM 624 O O . ASN A 1 82 ? 12.367 -3.028 -12.585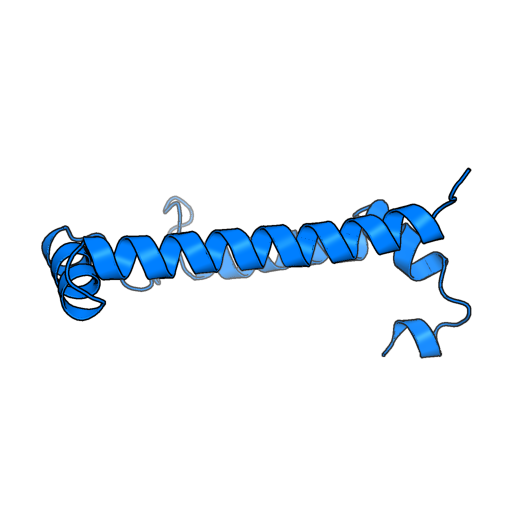 1.00 87.25 82 ASN A O 1
ATOM 628 N N . GLN A 1 83 ? 13.074 -5.133 -12.205 1.00 81.69 83 GLN A N 1
ATOM 629 C CA . GLN A 1 83 ? 13.254 -5.504 -13.605 1.00 81.69 83 GLN A CA 1
ATOM 630 C C . GLN A 1 83 ? 12.012 -5.235 -14.466 1.00 81.69 83 GLN A C 1
ATOM 632 O O . GLN A 1 83 ? 12.140 -4.747 -15.587 1.00 81.69 83 GLN A O 1
ATOM 637 N N . ASN A 1 84 ? 10.809 -5.500 -13.948 1.00 81.81 84 ASN A N 1
ATOM 638 C CA . ASN A 1 84 ? 9.573 -5.262 -14.697 1.00 81.81 84 ASN A CA 1
ATOM 639 C C . ASN A 1 84 ? 9.364 -3.767 -14.966 1.00 81.81 84 ASN A C 1
ATOM 641 O O . ASN A 1 84 ? 8.903 -3.386 -16.043 1.00 81.81 84 ASN A O 1
ATOM 645 N N . MET A 1 85 ? 9.726 -2.916 -14.003 1.00 80.69 85 MET A N 1
ATOM 646 C CA . MET A 1 85 ? 9.595 -1.465 -14.123 1.00 80.69 85 MET A CA 1
ATOM 647 C C . MET A 1 85 ? 10.617 -0.894 -15.105 1.00 80.69 85 MET A C 1
ATOM 649 O O . MET A 1 85 ? 10.256 -0.154 -16.019 1.00 80.69 85 MET A O 1
ATOM 653 N N . ILE A 1 86 ? 11.879 -1.315 -14.979 1.00 83.69 86 ILE A N 1
ATOM 654 C CA . ILE A 1 86 ? 12.967 -0.904 -15.874 1.00 83.69 86 ILE A CA 1
ATOM 655 C C . ILE A 1 86 ? 12.640 -1.281 -17.323 1.00 83.69 86 ILE A C 1
ATOM 657 O O . ILE A 1 86 ? 12.779 -0.457 -18.226 1.00 83.69 86 ILE A O 1
ATOM 661 N N . GLN A 1 87 ? 12.142 -2.497 -17.561 1.00 82.25 87 GLN A N 1
ATOM 662 C CA . GLN A 1 87 ? 11.755 -2.940 -18.903 1.00 82.25 87 GLN A CA 1
ATOM 663 C C . GLN A 1 87 ? 10.612 -2.109 -19.498 1.00 82.25 87 GLN A C 1
ATOM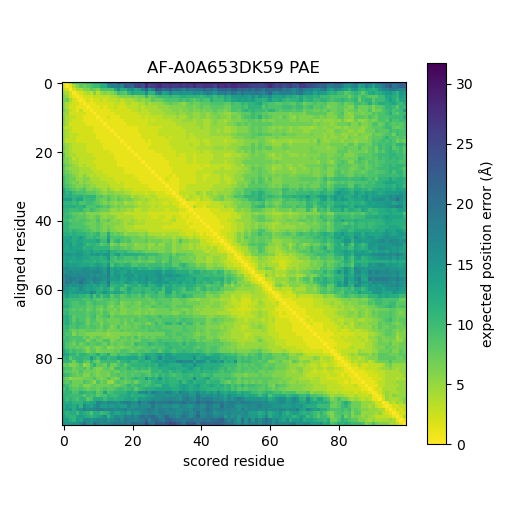 665 O O . GLN A 1 87 ? 10.632 -1.824 -20.698 1.00 82.25 87 GLN A O 1
ATOM 670 N N . ARG A 1 88 ? 9.637 -1.681 -18.681 1.00 80.19 88 ARG A N 1
ATOM 671 C CA . ARG A 1 88 ? 8.564 -0.776 -19.127 1.00 80.19 88 ARG A CA 1
ATOM 672 C C . ARG A 1 88 ? 9.127 0.577 -19.556 1.00 80.19 88 ARG A C 1
ATOM 674 O O . ARG A 1 88 ? 8.764 1.052 -20.628 1.00 80.19 88 ARG A O 1
ATOM 681 N N . TYR A 1 89 ? 10.047 1.153 -18.781 1.00 81.69 89 TYR A N 1
ATOM 682 C CA . TYR A 1 89 ? 10.680 2.429 -19.128 1.00 81.69 89 TYR A CA 1
ATOM 683 C C . TYR A 1 89 ? 11.528 2.340 -20.401 1.00 81.69 89 TYR A C 1
ATOM 685 O O . TYR A 1 89 ? 11.424 3.208 -21.264 1.00 81.69 89 TYR A O 1
ATOM 693 N N . LEU A 1 90 ? 12.315 1.273 -20.564 1.00 81.50 90 LEU A N 1
ATOM 694 C CA . LEU A 1 90 ? 13.159 1.065 -21.750 1.00 81.50 90 LEU A CA 1
ATOM 695 C C . LEU A 1 90 ? 12.365 0.724 -23.020 1.00 81.50 90 LEU A C 1
ATOM 697 O O . LEU A 1 90 ? 12.889 0.854 -24.122 1.00 81.50 90 LEU A O 1
ATOM 701 N N . SER A 1 91 ? 11.106 0.303 -22.884 1.00 80.31 91 SER A N 1
ATOM 702 C CA . SER A 1 91 ? 10.220 0.029 -24.024 1.00 80.31 91 SER A CA 1
ATOM 703 C C . SER A 1 91 ? 9.569 1.294 -24.602 1.00 80.31 91 SER A C 1
ATOM 705 O O . SER A 1 91 ? 8.847 1.207 -25.598 1.00 80.31 91 SER A O 1
ATOM 707 N N . LEU A 1 92 ? 9.788 2.465 -23.988 1.00 83.12 92 LEU A N 1
ATOM 708 C CA . LEU A 1 92 ? 9.280 3.744 -24.478 1.00 83.12 92 LEU A CA 1
ATOM 709 C C . LEU A 1 92 ? 10.189 4.318 -25.579 1.00 83.12 92 LEU A C 1
ATOM 711 O O . LEU A 1 92 ? 11.410 4.198 -25.507 1.00 83.12 92 LEU A O 1
ATOM 715 N N . PRO A 1 93 ? 9.619 4.992 -26.593 1.00 77.12 93 PRO A N 1
ATOM 716 C CA . PRO A 1 93 ? 10.367 5.421 -27.775 1.00 77.12 93 PRO A CA 1
ATOM 717 C C . PRO A 1 93 ? 11.367 6.560 -27.517 1.00 77.12 93 PRO A C 1
ATOM 719 O O . PRO A 1 93 ? 12.266 6.770 -28.327 1.00 77.12 93 PRO A O 1
ATOM 722 N N . ASN A 1 94 ? 11.204 7.339 -26.443 1.00 84.38 94 ASN A N 1
ATOM 723 C CA . ASN A 1 94 ? 12.102 8.440 -26.091 1.00 84.38 94 ASN A CA 1
ATOM 724 C C . ASN A 1 94 ? 11.942 8.871 -24.620 1.00 84.38 94 ASN A C 1
ATOM 726 O O . ASN A 1 94 ? 10.920 8.620 -23.984 1.00 84.38 94 ASN A O 1
ATOM 730 N N . ILE A 1 95 ? 12.949 9.579 -24.094 1.00 79.50 95 ILE A N 1
ATOM 731 C CA . ILE A 1 95 ? 12.999 10.056 -22.697 1.00 79.50 95 ILE A CA 1
ATOM 732 C C . ILE A 1 95 ? 11.851 11.032 -22.377 1.00 79.50 95 ILE A C 1
ATOM 734 O O . ILE A 1 95 ? 11.353 11.053 -21.255 1.00 79.50 95 ILE A O 1
ATOM 738 N N . ASN A 1 96 ? 11.389 11.811 -23.361 1.00 77.00 96 ASN A N 1
ATOM 739 C CA . ASN A 1 96 ? 10.263 12.734 -23.180 1.00 77.00 96 ASN A CA 1
ATOM 740 C C . ASN A 1 96 ? 8.936 11.996 -22.948 1.00 77.00 96 ASN A C 1
ATOM 742 O O . ASN A 1 96 ? 8.110 12.477 -22.177 1.00 77.00 96 ASN A O 1
ATOM 746 N N . ALA A 1 97 ? 8.745 10.825 -23.566 1.00 73.38 97 ALA A N 1
ATOM 747 C CA . ALA A 1 97 ? 7.594 9.964 -23.308 1.00 73.38 97 ALA A CA 1
ATOM 748 C C . ALA A 1 97 ? 7.661 9.292 -21.928 1.00 73.38 97 ALA A C 1
ATOM 750 O O . ALA A 1 97 ? 6.618 9.056 -21.338 1.00 73.38 97 ALA A O 1
ATOM 751 N N . GLY A 1 98 ? 8.860 9.018 -21.400 1.00 67.12 98 GLY A N 1
ATOM 752 C CA . GLY A 1 98 ? 9.043 8.437 -20.061 1.00 67.12 98 GLY A CA 1
ATOM 753 C C . GLY A 1 98 ? 8.966 9.425 -18.895 1.00 67.12 98 GLY A C 1
ATOM 754 O O . GLY A 1 98 ? 8.911 8.994 -17.749 1.00 67.12 98 GLY A O 1
ATOM 755 N N . ARG A 1 99 ? 8.983 10.738 -19.163 1.00 70.44 99 ARG A N 1
ATOM 756 C CA . ARG A 1 99 ? 8.847 11.796 -18.143 1.00 70.44 99 ARG A CA 1
ATOM 757 C C . ARG A 1 99 ? 7.404 12.252 -17.897 1.00 70.44 99 ARG A C 1
ATOM 759 O O . ARG A 1 99 ? 7.190 13.016 -16.960 1.00 70.44 99 ARG A O 1
ATOM 766 N N . ARG A 1 100 ? 6.465 11.861 -18.761 1.00 59.47 100 ARG A N 1
ATOM 767 C CA . ARG A 1 100 ? 5.027 12.139 -18.623 1.00 59.47 100 ARG A CA 1
ATOM 768 C C . ARG A 1 100 ? 4.343 11.011 -17.871 1.00 59.47 100 ARG A C 1
ATOM 770 O O . ARG A 1 100 ? 3.394 11.338 -17.132 1.00 59.47 100 ARG A O 1
#

Sequence (100 aa):
MGGIKGVVWTDVIQIIVMFGSMLLVVIKGTIDVGGFGVVFERNWISGRIEGPNFDINPLSRHTVWSLVIGGSVYTLQSFGVNQNMIQRYLSLPNINAGRR

Solvent-accessible surface area (backbone atoms only — not comparable to full-atom values): 5950 Å² total; per-residue (Å²): 140,55,68,72,67,45,53,53,54,51,50,53,53,50,53,52,51,52,55,50,51,51,50,52,50,53,52,52,53,32,54,75,70,65,28,67,67,50,54,51,52,52,36,54,76,69,60,70,70,74,75,91,39,78,61,82,59,85,84,54,91,78,18,54,60,56,48,53,55,50,46,51,53,51,50,47,44,54,58,76,66,29,65,74,46,46,52,56,57,70,70,46,99,43,73,74,70,68,74,109

Foldseek 3Di:
DQPPNNVVVVVVVVVVCVVVVVVVCVVVVQVVCPHDVSVVVVCVVVVVDDDAACDPDPVPPDHPVCCVVVVVVVVCCVQPVDPVNVVVLVPDPDPVVSVD

Nearest PDB structures (foldseek):
  7sl9-assembly1_A  TM=8.626E-01  e=1.893E-03  Homo sapiens

Secondary structure (DSSP, 8-state):
--HHHHHHHHHHHHHHHHHHHHHHHHHHHHHHHT-HHHHHHHHHHTT--PPP-----TTSSS-HHHHHHHHHHHHHHHHHT-HHHHHHHHTSSSHHHHT-

Radius of gyration: 20.45 Å; Cα contacts (8 Å, |Δi|>4): 40; chains: 1; bounding box: 41×28×50 Å

pLDDT: mean 86.23, std 8.51, range [51.78, 97.31]

Organism: Callosobruchus maculatus (NCBI:txid64391)